Protein 7XT3 (pdb70)

Structure (mmCIF, N/CA/C/O backbone):
data_7XT3
#
_entry.id   7XT3
#
_cell.length_a   50.165
_cell.length_b   54.687
_cell.length_c   85.666
_cell.angle_alpha   90.000
_cell.angle_beta   90.000
_cell.angle_gamma   90.000
#
_symmetry.space_group_name_H-M   'P 21 21 21'
#
loop_
_entity.id
_entity.type
_entity.pdbx_description
1 polymer 'Genome polyprotein'
2 non-polymer 'PHOSPHATE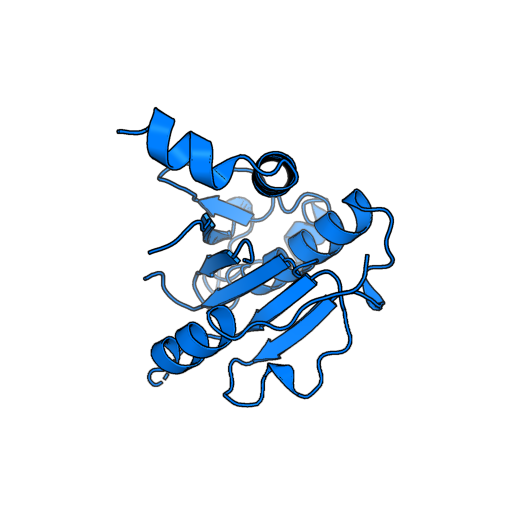 ION'
3 water water
#
loop_
_atom_site.group_PDB
_atom_site.id
_atom_site.type_symbol
_atom_site.label_atom_id
_atom_site.label_alt_id
_atom_site.label_comp_id
_atom_site.label_asym_id
_atom_site.label_entity_id
_atom_site.label_seq_id
_atom_site.pdbx_PDB_ins_code
_atom_site.Cartn_x
_atom_site.Cartn_y
_atom_site.Cartn_z
_atom_site.occupancy
_atom_site.B_iso_or_equiv
_atom_site.auth_seq_id
_atom_site.auth_comp_id
_atom_site.auth_asym_id
_atom_site.auth_atom_id
_atom_site.pdbx_PDB_model_num
ATOM 1 N N . GLU A 1 8 ? 15.215 42.827 30.020 1.00 67.53 135 GLU A N 1
ATOM 2 C CA . GLU A 1 8 ? 16.378 42.011 30.345 1.00 71.22 135 GLU A CA 1
ATOM 3 C C . GLU A 1 8 ? 17.260 41.834 29.108 1.00 75.60 135 GLU A C 1
ATOM 4 O O . GLU A 1 8 ? 18.409 42.278 29.106 1.00 79.16 135 GLU A O 1
ATOM 15 N N . PRO A 1 9 ? 16.732 41.192 28.046 1.00 68.97 136 PRO A N 1
ATOM 16 C CA . PRO A 1 9 ? 17.599 40.838 26.916 1.00 58.45 136 PRO A CA 1
ATOM 17 C C . PRO A 1 9 ? 17.503 41.791 25.734 1.00 53.17 136 PRO A C 1
ATOM 18 O O . PRO A 1 9 ? 16.438 42.352 25.458 1.00 51.17 136 PRO A O 1
ATOM 29 N N . VAL A 1 10 ? 18.616 41.976 25.029 1.00 58.60 137 VAL A N 1
ATOM 30 C CA . VAL A 1 10 ? 18.617 42.722 23.775 1.00 59.29 137 VAL A CA 1
ATOM 31 C C . VAL A 1 10 ? 18.143 41.782 22.678 1.00 51.53 137 VAL A C 1
ATOM 32 O O . VAL A 1 10 ? 18.736 40.719 22.465 1.00 47.15 137 VAL A O 1
ATOM 45 N N . VAL A 1 11 ? 17.077 42.158 21.984 1.00 45.09 138 VAL A N 1
ATOM 46 C CA . VAL A 1 11 ? 16.538 41.350 20.897 1.00 42.28 138 VAL A CA 1
ATOM 47 C C . VAL A 1 11 ? 16.901 42.024 19.579 1.00 47.55 138 VAL A C 1
ATOM 48 O O . VAL A 1 11 ? 16.608 43.210 19.381 1.00 51.42 138 VAL A O 1
ATOM 61 N N . CYS A 1 12 ? 17.562 41.274 18.688 1.00 46.10 139 CYS A N 1
ATOM 62 C CA . CYS A 1 12 ? 17.830 41.689 17.312 1.00 32.51 139 CYS A CA 1
ATOM 63 C C . CYS A 1 12 ? 16.872 40.930 16.400 1.00 34.12 139 CYS A C 1
ATOM 64 O O . CYS A 1 12 ? 16.901 39.694 16.354 1.00 41.73 139 CYS A O 1
ATOM 72 N N . TYR A 1 13 ? 16.046 41.671 15.664 1.00 38.63 140 TYR A N 1
ATOM 73 C CA . TYR A 1 13 ? 14.923 41.128 14.904 1.00 40.58 140 TYR A CA 1
ATOM 74 C C . TYR A 1 13 ? 15.242 41.259 13.418 1.00 38.00 140 TYR A C 1
ATOM 75 O O . TYR A 1 13 ? 15.261 42.370 12.878 1.00 35.34 140 TYR A O 1
ATOM 93 N N . LEU A 1 14 ? 15.503 40.125 12.769 1.00 30.48 141 LEU A N 1
ATOM 94 C CA . LEU A 1 14 ? 15.849 40.062 11.356 1.00 35.70 141 LEU A CA 1
ATOM 95 C C . LEU A 1 14 ? 14.653 39.518 10.580 1.00 31.33 141 LEU A C 1
ATOM 96 O O . LEU A 1 14 ? 14.127 38.453 10.918 1.00 37.34 141 LEU A O 1
ATOM 112 N N . TYR A 1 15 ? 14.216 40.238 9.547 1.00 33.99 142 TYR A N 1
ATOM 113 C CA . TYR A 1 15 ? 13.070 39.797 8.759 1.00 38.33 142 TYR A CA 1
ATOM 114 C C . TYR A 1 15 ? 13.362 39.963 7.275 1.00 36.22 142 TYR A C 1
ATOM 115 O O . TYR A 1 15 ? 14.191 40.778 6.869 1.00 37.57 142 TYR A O 1
ATOM 133 N N . GLY A 1 16 ? 12.668 39.167 6.473 1.00 29.07 143 GLY A N 1
ATOM 134 C CA . GLY A 1 16 ? 12.817 39.202 5.032 1.00 33.26 143 GLY A CA 1
ATOM 135 C C . GLY A 1 16 ? 12.247 37.950 4.403 1.00 30.65 143 GLY A C 1
ATOM 136 O O . GLY A 1 16 ? 11.786 37.035 5.085 1.00 44.11 143 GLY A O 1
ATOM 140 N N . LYS A 1 17 ? 12.308 37.921 3.072 1.00 36.20 144 LYS A N 1
ATOM 141 C CA . LYS A 1 17 ? 11.714 36.842 2.297 1.00 36.81 144 LYS A CA 1
ATOM 142 C C . LYS A 1 17 ? 12.523 35.553 2.438 1.00 45.58 144 LYS A C 1
ATOM 143 O O . LYS A 1 17 ? 13.700 35.557 2.807 1.00 43.18 144 LYS A O 1
ATOM 162 N N . ARG A 1 18 ? 11.860 34.434 2.151 1.00 50.74 145 ARG A N 1
ATOM 163 C CA . ARG A 1 18 ? 12.479 33.122 2.296 1.00 42.73 145 ARG A CA 1
ATOM 164 C C . ARG A 1 18 ? 13.703 33.004 1.395 1.00 50.35 145 ARG A C 1
ATOM 165 O O . ARG A 1 18 ? 13.659 33.350 0.211 1.00 42.45 145 ARG A O 1
ATOM 186 N N . GLY A 1 19 ? 14.799 32.508 1.965 1.00 48.45 146 GLY A N 1
ATOM 187 C CA . GLY A 1 19 ? 16.041 32.404 1.225 1.00 46.50 146 GLY A CA 1
ATOM 188 C C . GLY A 1 19 ? 16.651 33.734 0.859 1.00 43.78 146 GLY A C 1
ATOM 189 O O . GLY A 1 19 ? 17.502 33.792 -0.031 1.00 38.99 146 GLY A O 1
ATOM 193 N N . GLY A 1 20 ? 16.217 34.813 1.508 1.00 37.63 147 GLY A N 1
ATOM 194 C CA . GLY A 1 20 ? 16.729 36.139 1.237 1.00 43.98 147 GLY A CA 1
ATOM 195 C C . GLY A 1 20 ? 17.993 36.494 1.974 1.00 39.80 147 GLY A C 1
ATOM 196 O O . GLY A 1 20 ? 18.596 37.531 1.684 1.00 43.78 147 GLY A O 1
ATOM 200 N N . GLY A 1 21 ? 18.413 35.658 2.919 1.00 36.06 148 GLY A N 1
ATOM 201 C CA . GLY A 1 21 ? 19.637 35.869 3.671 1.00 32.32 148 GLY A CA 1
ATOM 202 C C . GLY A 1 21 ? 19.444 36.062 5.159 1.00 35.10 148 GLY A C 1
ATOM 203 O O . GLY A 1 21 ? 20.445 36.168 5.882 1.00 32.48 148 GLY A O 1
ATOM 207 N N . LYS A 1 22 ? 18.208 36.122 5.663 1.00 30.30 149 LYS A N 1
ATOM 208 C CA . LYS A 1 22 ? 18.013 36.384 7.087 1.00 31.84 149 LYS A CA 1
ATOM 209 C C . LYS A 1 22 ? 18.569 35.252 7.943 1.00 25.61 149 LYS A C 1
ATOM 210 O O . LYS A 1 22 ? 19.095 35.491 9.039 1.00 30.43 149 LYS A O 1
ATOM 229 N N . SER A 1 23 ? 18.447 34.012 7.469 1.00 27.33 150 SER A N 1
ATOM 230 C CA . SER A 1 23 ? 18.906 32.872 8.254 1.00 29.52 150 SER A CA 1
ATOM 231 C C . SER A 1 23 ? 20.427 32.846 8.329 1.00 27.56 150 SER A C 1
ATOM 232 O O . SER A 1 23 ? 21.004 32.752 9.418 1.00 36.74 150 SER A O 1
ATOM 240 N N . LEU A 1 24 ? 21.094 32.911 7.175 1.00 25.04 151 LEU A N 1
ATOM 241 C CA . LEU A 1 24 ? 22.549 32.986 7.171 1.00 29.50 151 LEU A CA 1
ATOM 242 C C . LEU A 1 24 ? 23.041 34.134 8.048 1.00 29.48 151 LEU A C 1
ATOM 243 O O . LEU A 1 24 ? 23.985 33.968 8.831 1.00 32.72 151 LEU A O 1
ATOM 259 N N . THR A 1 25 ? 22.396 35.303 7.945 1.00 24.10 152 THR A N 1
ATOM 260 C CA . THR A 1 25 ? 22.822 36.466 8.718 1.00 19.89 152 THR A CA 1
ATOM 261 C C . THR A 1 25 ? 22.666 36.226 10.213 1.00 26.03 152 THR A C 1
ATOM 262 O O . THR A 1 25 ? 23.529 36.620 11.005 1.00 26.03 152 THR A O 1
ATOM 273 N N . SER A 1 26 ? 21.562 35.602 10.626 1.00 23.84 153 SER A N 1
ATOM 274 C CA . SER A 1 26 ? 21.385 35.293 12.041 1.00 27.46 153 SER A CA 1
ATOM 275 C C . SER A 1 26 ? 22.550 34.461 12.575 1.00 24.88 153 SER A C 1
ATOM 276 O O . SER A 1 26 ? 23.051 34.715 13.676 1.00 28.51 153 SER A O 1
ATOM 284 N N . ILE A 1 27 ? 23.003 33.467 11.808 1.00 25.86 154 ILE A N 1
ATOM 285 C CA . ILE A 1 27 ? 24.125 32.645 12.252 1.00 30.87 154 ILE A CA 1
ATOM 286 C C . ILE A 1 27 ? 25.422 33.446 12.217 1.00 27.66 154 ILE A C 1
ATOM 287 O O . ILE A 1 27 ? 26.240 33.372 13.141 1.00 33.23 154 ILE A O 1
ATOM 303 N N . ALA A 1 28 ? 25.631 34.225 11.154 1.00 30.51 155 ALA A N 1
ATOM 304 C CA . ALA A 1 28 ? 26.841 35.037 11.067 1.00 29.40 155 ALA A CA 1
ATOM 305 C C . ALA A 1 28 ? 26.914 36.003 12.246 1.00 20.29 155 ALA A C 1
ATOM 306 O O . ALA A 1 28 ? 27.928 36.066 12.958 1.00 33.16 155 ALA A O 1
ATOM 313 N N . LEU A 1 29 ? 25.821 36.740 12.488 1.00 24.28 156 LEU A N 1
ATOM 314 C CA . LEU A 1 29 ? 25.750 37.621 13.651 1.00 27.70 156 LEU A CA 1
ATOM 315 C C . LEU A 1 29 ? 25.985 36.848 14.941 1.00 35.54 156 LEU A C 1
ATOM 316 O O . LEU A 1 29 ? 26.770 37.276 15.794 1.00 30.93 156 LEU A O 1
ATOM 332 N N . ALA A 1 30 ? 25.333 35.694 15.088 1.00 30.48 157 ALA A N 1
ATOM 333 C CA . ALA A 1 30 ? 25.519 34.875 16.282 1.00 22.81 157 ALA A CA 1
ATOM 334 C C . ALA A 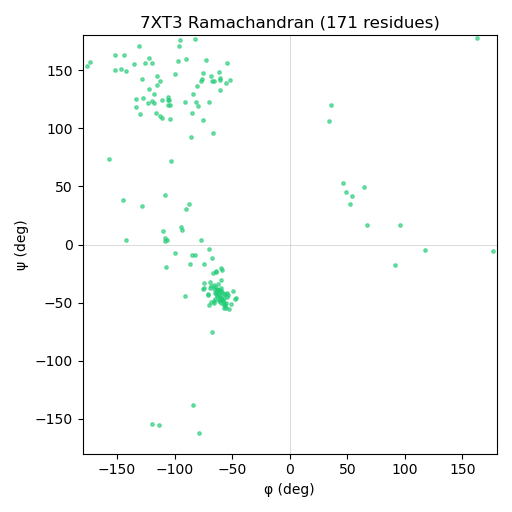1 30 ? 26.993 34.534 16.512 1.00 20.67 157 ALA A C 1
ATOM 335 O O . ALA A 1 30 ? 27.510 34.708 17.623 1.00 25.14 157 ALA A O 1
ATOM 342 N N . THR A 1 31 ? 27.685 34.023 15.483 1.00 28.63 158 THR A N 1
ATOM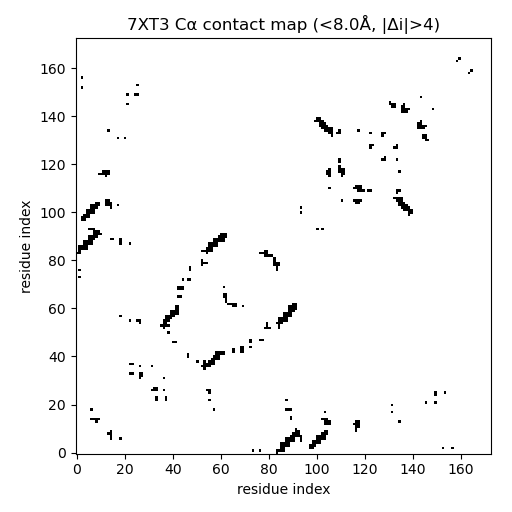 343 C CA . THR A 1 31 ? 29.085 33.647 15.675 1.00 39.64 158 THR A CA 1
ATOM 344 C C . THR A 1 31 ? 29.975 34.866 15.867 1.00 33.02 158 THR A C 1
ATOM 345 O O . THR A 1 31 ? 30.963 34.790 16.602 1.00 40.21 158 THR A O 1
ATOM 356 N N . LYS A 1 32 ? 29.650 35.996 15.235 1.00 39.54 159 LYS A N 1
ATOM 357 C CA . LYS A 1 32 ? 30.451 37.193 15.458 1.00 24.83 159 LYS A CA 1
ATOM 358 C C . LYS A 1 32 ? 30.261 37.713 16.874 1.00 26.22 159 LYS A C 1
ATOM 359 O O . LYS A 1 32 ? 31.211 38.222 17.482 1.00 33.90 159 LYS A O 1
ATOM 378 N N . ILE A 1 33 ? 29.046 37.599 17.418 1.00 29.97 160 ILE A N 1
ATOM 379 C CA . ILE A 1 33 ? 28.846 37.913 18.829 1.00 28.95 160 ILE A CA 1
ATOM 380 C C . ILE A 1 33 ? 29.719 37.011 19.691 1.00 35.26 160 ILE A C 1
ATOM 381 O O . ILE A 1 33 ? 30.405 37.470 20.613 1.00 33.08 160 ILE A O 1
ATOM 397 N N . CYS A 1 34 ? 29.724 35.712 19.388 1.00 34.56 161 CYS A N 1
ATOM 398 C CA . CYS A 1 34 ? 30.504 34.774 20.189 1.00 37.76 161 CYS A CA 1
ATOM 399 C C . CYS A 1 34 ? 31.997 35.080 20.105 1.00 32.38 161 CYS A C 1
ATOM 400 O O . CYS A 1 34 ? 32.703 35.052 21.122 1.00 45.46 161 CYS A O 1
ATOM 408 N N . LYS A 1 35 ? 32.503 35.362 18.902 1.00 40.35 162 LYS A N 1
ATOM 409 C CA . LYS A 1 35 ? 33.909 35.729 18.770 1.00 48.68 162 LYS A CA 1
ATOM 410 C C . LYS A 1 35 ? 34.208 37.002 19.550 1.00 53.06 162 LYS A C 1
ATOM 411 O O . LYS A 1 35 ? 35.227 37.086 20.247 1.00 52.50 162 LYS A O 1
ATOM 430 N N . HIS A 1 36 ? 33.318 37.993 19.477 1.00 43.54 163 HIS A N 1
ATOM 431 C CA . HIS A 1 36 ? 33.582 39.236 20.190 1.00 47.20 163 HIS A CA 1
ATOM 432 C C . HIS A 1 36 ? 33.840 38.972 21.666 1.00 43.55 163 HIS A C 1
ATOM 433 O O . HIS A 1 36 ? 34.739 39.575 22.263 1.00 47.35 163 HIS A O 1
ATOM 447 N N . TYR A 1 37 ? 33.060 38.074 22.272 1.00 49.06 164 TYR A N 1
ATOM 448 C CA . TYR A 1 37 ? 33.133 37.805 23.701 1.00 46.60 164 TYR A CA 1
ATOM 449 C C . TYR A 1 37 ? 34.049 36.633 24.047 1.00 40.55 164 TYR A C 1
ATOM 450 O O . TYR A 1 37 ? 33.994 36.135 25.176 1.00 47.18 164 TYR A O 1
ATOM 468 N N . GLY A 1 38 ? 34.896 36.192 23.120 1.00 40.60 165 GLY A N 1
ATOM 469 C CA . GLY A 1 38 ? 35.887 35.160 23.426 1.00 47.81 165 GLY A CA 1
ATOM 470 C C . GLY A 1 38 ? 35.318 33.803 23.790 1.00 50.49 165 GLY A C 1
ATOM 471 O O . GLY A 1 38 ? 35.755 33.188 24.775 1.00 54.29 165 GLY A O 1
ATOM 475 N N . VAL A 1 39 ? 34.391 33.298 22.977 1.00 47.64 166 VAL A N 1
ATOM 476 C CA . VAL A 1 39 ? 33.548 32.163 23.327 1.00 40.87 166 VAL A CA 1
ATOM 477 C C . VAL A 1 39 ? 33.369 31.318 22.076 1.00 50.39 166 VAL A C 1
ATOM 478 O O . VAL A 1 39 ? 33.377 31.827 20.950 1.00 44.24 166 VAL A O 1
ATOM 491 N N . GLU A 1 40 ? 33.208 30.018 22.277 1.00 39.86 167 GLU A N 1
ATOM 492 C CA . GLU A 1 40 ? 33.157 29.085 21.156 1.00 46.36 167 GLU A CA 1
ATOM 493 C C . GLU A 1 40 ? 31.771 29.111 20.529 1.00 39.07 167 GLU A C 1
ATOM 494 O O . GLU A 1 40 ? 30.793 28.769 21.201 1.00 37.33 167 GLU A O 1
ATOM 506 N N . PRO A 1 41 ? 31.642 29.469 19.244 1.00 40.79 168 PRO A N 1
ATOM 507 C CA . PRO A 1 41 ? 30.294 29.579 18.657 1.00 38.52 168 PRO A CA 1
ATOM 508 C C . PRO A 1 41 ? 29.512 28.278 18.624 1.00 35.66 168 PRO A C 1
ATOM 509 O O . PRO A 1 41 ? 28.311 28.281 18.922 1.00 36.12 168 PRO A O 1
ATOM 520 N N . GLU A 1 42 ? 30.141 27.168 18.236 1.00 42.36 169 GLU A N 1
ATOM 521 C CA . GLU A 1 42 ? 29.402 25.916 18.132 1.00 42.03 169 GLU A CA 1
ATOM 522 C C . GLU A 1 42 ? 28.789 25.492 19.463 1.00 33.88 169 GLU A C 1
ATOM 523 O O . GLU A 1 42 ? 27.846 24.696 19.462 1.00 38.12 169 GLU A O 1
ATOM 535 N N . LYS A 1 43 ? 29.291 25.996 20.595 1.00 43.64 170 LYS A N 1
ATOM 536 C CA . LYS A 1 43 ? 28.719 25.674 21.900 1.00 46.59 170 LYS A CA 1
ATOM 537 C C . LYS A 1 43 ? 27.798 26.762 22.442 1.00 38.52 170 LYS A C 1
ATOM 538 O O . LYS A 1 43 ? 27.158 26.553 23.481 1.00 38.43 170 LYS A O 1
ATOM 557 N N . ASN A 1 44 ? 27.718 27.916 21.777 1.00 37.29 171 ASN A N 1
ATOM 558 C CA . ASN A 1 44 ? 27.017 29.067 22.335 1.00 39.71 171 ASN A CA 1
ATOM 559 C C . ASN A 1 44 ? 25.997 29.659 21.374 1.00 41.93 171 ASN A C 1
ATOM 560 O O . ASN A 1 44 ? 25.737 30.866 21.399 1.00 34.24 171 ASN A O 1
ATOM 571 N N . ILE A 1 45 ? 25.374 28.819 20.558 1.00 32.93 172 ILE A N 1
ATOM 572 C CA . ILE A 1 45 ? 24.257 29.220 19.716 1.00 29.24 172 ILE A CA 1
ATOM 573 C C . ILE A 1 45 ? 23.132 28.213 19.935 1.00 37.67 172 ILE A C 1
ATOM 574 O O . ILE A 1 45 ? 23.264 27.039 19.567 1.00 33.03 172 ILE A O 1
ATOM 590 N N . TYR A 1 46 ? 22.036 28.661 20.553 1.00 34.79 173 TYR A N 1
ATOM 591 C CA . TYR A 1 46 ? 20.837 27.854 20.779 1.00 31.83 173 TYR A CA 1
ATOM 592 C C . TYR A 1 46 ? 19.787 28.308 19.766 1.00 35.04 173 TYR A C 1
ATOM 593 O O . TYR A 1 46 ? 19.255 29.417 19.874 1.00 39.01 173 TYR A O 1
ATOM 611 N N . THR A 1 47 ? 19.507 27.469 18.767 1.00 29.77 174 THR A N 1
ATOM 612 C CA . THR A 1 47 ? 18.628 27.845 17.662 1.00 35.95 174 THR A CA 1
ATOM 613 C C . THR A 1 47 ? 17.529 26.806 17.490 1.00 41.54 174 THR A C 1
ATOM 614 O O . THR A 1 47 ? 17.809 25.612 17.341 1.00 40.67 174 THR A O 1
ATOM 625 N N . LYS A 1 48 ? 16.281 27.270 17.508 1.00 38.57 175 LYS A N 1
ATOM 626 C CA . LYS A 1 48 ? 15.105 26.420 17.386 1.00 46.73 175 LYS A CA 1
ATOM 627 C C . LYS A 1 48 ? 13.981 27.239 16.759 1.00 45.81 175 LYS A C 1
ATOM 628 O O . LYS A 1 48 ? 13.945 28.462 16.932 1.00 46.12 175 LYS A O 1
ATOM 647 N N . PRO A 1 49 ? 13.078 26.601 16.012 1.00 51.65 176 PRO A N 1
ATOM 648 C CA . PRO A 1 49 ? 11.861 27.310 15.582 1.00 53.78 176 PRO A CA 1
ATOM 649 C C . PRO A 1 49 ? 11.022 27.764 16.773 1.00 46.09 176 PRO A C 1
ATOM 650 O O . PRO A 1 49 ? 10.987 27.114 17.822 1.00 57.52 176 PRO A O 1
ATOM 661 N N . VAL A 1 50 ? 10.331 28.898 16.591 1.00 49.03 177 VAL A N 1
ATOM 662 C CA . VAL A 1 50 ? 9.512 29.457 17.663 1.00 52.67 177 VAL A CA 1
ATOM 663 C C . VAL A 1 50 ? 8.518 28.412 18.142 1.00 53.56 177 VAL A C 1
ATOM 664 O O . VAL A 1 50 ? 7.928 27.672 17.344 1.00 52.38 177 VAL A O 1
ATOM 677 N N . ALA A 1 51 ? 8.334 28.343 19.458 1.00 57.33 178 ALA A N 1
ATOM 678 C CA . ALA A 1 51 ? 7.439 27.360 20.052 1.00 56.13 178 ALA A CA 1
ATOM 679 C C . ALA A 1 51 ? 7.347 27.575 21.557 1.00 62.94 178 ALA A C 1
ATOM 680 O O . ALA A 1 51 ? 8.280 28.102 22.171 1.00 61.10 178 ALA A O 1
ATOM 687 N N . SER A 1 52 ? 6.232 27.165 22.165 1.00 64.62 179 SER A N 1
ATOM 688 C CA . SER A 1 52 ? 6.018 27.460 23.579 1.00 59.97 179 SER A CA 1
ATOM 689 C C . SER A 1 52 ? 7.071 26.805 24.465 1.00 53.00 179 SER A C 1
ATOM 690 O O . SER A 1 52 ? 7.442 27.368 25.502 1.00 54.33 179 SER A O 1
ATOM 698 N N . ASP A 1 53 ? 7.550 25.614 24.095 1.00 56.21 180 ASP A N 1
ATOM 699 C CA . ASP A 1 53 ? 8.596 24.933 24.852 1.00 61.07 180 ASP A CA 1
ATOM 700 C C . ASP A 1 53 ? 9.995 25.303 24.376 1.00 64.42 180 ASP A C 1
ATOM 701 O O . ASP A 1 53 ? 10.917 24.478 24.461 1.00 53.35 180 ASP A O 1
ATOM 710 N N . TYR A 1 54 ? 10.177 26.522 23.867 1.00 55.44 181 TYR A N 1
ATOM 711 C CA . TYR A 1 54 ? 11.455 26.886 23.267 1.00 50.53 181 TYR A CA 1
ATOM 712 C C . TYR A 1 54 ? 12.582 26.853 24.290 1.00 46.32 181 TYR A C 1
ATOM 713 O O . TYR A 1 54 ? 13.708 26.456 23.970 1.00 46.10 181 TYR A O 1
ATOM 731 N N . TRP A 1 55 ? 12.309 27.281 25.517 1.00 46.23 182 TRP A N 1
ATOM 732 C CA . TRP A 1 55 ? 13.372 27.433 26.497 1.00 45.04 182 TRP A CA 1
ATOM 733 C C . TRP A 1 55 ? 13.749 26.135 27.190 1.00 55.35 182 TRP A C 1
ATOM 734 O O . TRP A 1 55 ? 14.757 26.108 27.902 1.00 55.99 182 TRP A O 1
ATOM 755 N N . ASP A 1 56 ? 12.990 25.060 26.985 1.00 55.59 183 ASP A N 1
ATOM 756 C CA . ASP A 1 56 ? 13.203 23.851 27.773 1.00 60.18 183 ASP A CA 1
ATOM 757 C C . ASP A 1 56 ? 14.597 23.280 27.550 1.00 52.03 183 ASP A C 1
ATOM 758 O O . ASP A 1 56 ? 15.307 22.951 28.508 1.00 60.98 183 ASP A O 1
ATOM 767 N N . GLY A 1 57 ? 15.002 23.147 26.293 1.00 55.20 184 GLY A N 1
ATOM 768 C CA . GLY A 1 57 ? 16.304 22.618 25.955 1.00 57.18 184 GLY A CA 1
ATOM 769 C C . GLY A 1 57 ? 17.453 23.578 26.143 1.00 54.05 184 GLY A C 1
ATOM 770 O O . GLY A 1 57 ? 18.594 23.251 25.808 1.00 42.18 184 GLY A O 1
ATOM 774 N N . TYR A 1 58 ? 17.191 24.769 26.668 1.00 54.24 185 TYR A N 1
ATOM 775 C CA . TYR A 1 58 ? 18.238 25.772 26.781 1.00 46.79 185 TYR A CA 1
ATOM 776 C C . TYR A 1 58 ? 19.175 25.445 27.937 1.00 40.74 185 TYR A C 1
ATOM 777 O O . TYR A 1 58 ? 18.742 24.985 28.997 1.00 42.29 185 TYR A O 1
ATOM 795 N N . SER A 1 59 ? 20.469 25.700 27.732 1.00 38.13 186 SER A N 1
ATOM 796 C CA . SER A 1 59 ? 21.480 25.379 28.735 1.00 33.91 186 SER A CA 1
ATOM 797 C C . SER A 1 59 ? 22.595 26.413 28.758 1.00 37.78 186 SER A C 1
ATOM 798 O O . SER A 1 59 ? 23.771 26.077 28.940 1.00 40.32 186 SER A O 1
ATOM 806 N N . GLY A 1 60 ? 22.250 27.681 28.578 1.00 39.93 187 GLY A N 1
ATOM 807 C CA . GLY A 1 60 ? 23.181 28.744 28.882 1.00 34.25 187 GLY A CA 1
ATOM 808 C C . GLY A 1 60 ? 23.980 29.252 27.714 1.00 43.98 187 GLY A C 1
ATOM 809 O O . GLY A 1 60 ? 25.004 29.912 27.925 1.00 40.34 187 GLY A O 1
ATOM 813 N N . GLN A 1 61 ? 23.554 28.968 26.488 1.00 38.00 188 GLN A N 1
ATOM 814 C CA . GLN A 1 61 ? 24.295 29.436 25.328 1.00 41.49 188 GLN A CA 1
ATOM 815 C C . GLN A 1 61 ? 24.245 30.958 25.254 1.00 37.11 188 GLN A C 1
ATOM 816 O O . GLN A 1 61 ? 23.216 31.578 25.539 1.00 38.79 188 GLN A O 1
ATOM 830 N N . LEU A 1 62 ? 25.372 31.560 24.865 1.00 31.56 189 LEU A N 1
ATOM 831 C CA . LEU A 1 62 ? 25.460 33.019 24.856 1.00 39.75 189 LEU A CA 1
ATOM 832 C C . LEU A 1 62 ? 24.421 33.640 23.932 1.00 39.92 189 LEU A C 1
ATOM 833 O O . LEU A 1 62 ? 23.862 34.698 24.243 1.00 37.17 189 LEU A O 1
ATOM 849 N N . VAL A 1 63 ? 24.149 33.004 22.795 1.00 37.30 190 VAL A N 1
ATOM 850 C CA . VAL A 1 63 ? 23.261 33.554 21.778 1.00 36.59 190 VAL A CA 1
ATOM 851 C C . VAL A 1 63 ? 22.120 32.574 21.524 1.00 33.41 190 VAL A C 1
ATOM 852 O O . VAL A 1 63 ? 22.347 31.367 21.364 1.00 34.54 190 VAL A O 1
ATOM 865 N N . CYS A 1 64 ? 20.897 33.098 21.487 1.00 27.45 191 CYS A N 1
ATOM 866 C CA . CYS A 1 64 ? 19.703 32.330 21.163 1.00 31.23 191 CYS A CA 1
ATOM 867 C C . CYS A 1 64 ? 19.107 32.861 19.866 1.00 37.74 191 CYS A C 1
ATOM 868 O O . CYS A 1 64 ? 19.039 34.077 19.655 1.00 34.45 191 CYS A O 1
ATOM 876 N N . ILE A 1 65 ? 18.693 31.948 18.993 1.00 31.84 192 ILE A N 1
ATOM 877 C CA . ILE A 1 65 ? 18.017 32.287 17.747 1.00 25.63 192 ILE A CA 1
ATOM 878 C C . ILE A 1 65 ? 16.625 31.677 17.809 1.00 32.58 192 ILE A C 1
ATOM 879 O O . ILE A 1 65 ? 16.477 30.488 18.119 1.00 37.56 192 ILE A O 1
ATOM 895 N N . ILE A 1 66 ? 15.612 32.490 17.537 1.00 36.46 193 ILE A N 1
ATOM 896 C CA . ILE A 1 66 ? 14.222 32.047 17.518 1.00 33.47 193 ILE A CA 1
ATOM 897 C C . ILE A 1 66 ? 13.736 32.132 16.078 1.00 43.52 193 ILE A C 1
ATOM 898 O O . ILE A 1 66 ? 13.540 33.230 15.545 1.00 43.71 193 ILE A O 1
ATOM 914 N N . ASP A 1 67 ? 13.501 30.986 15.452 1.00 46.53 194 ASP A N 1
ATOM 915 C CA . ASP A 1 67 ? 13.398 30.954 14.002 1.00 43.25 194 ASP A CA 1
ATOM 916 C C . ASP A 1 67 ? 11.961 30.992 13.482 1.00 49.52 194 ASP A C 1
ATOM 917 O O . ASP A 1 67 ? 11.010 30.618 14.173 1.00 54.51 194 ASP A O 1
ATOM 926 N N . ASP A 1 68 ? 11.828 31.425 12.231 1.00 57.10 195 ASP A N 1
ATOM 927 C CA . ASP A 1 68 ? 10.594 31.280 11.460 1.00 60.93 195 ASP A CA 1
ATOM 928 C C . ASP A 1 68 ? 9.362 31.681 12.271 1.00 60.60 195 ASP A C 1
ATOM 929 O O . ASP A 1 68 ? 8.385 30.936 12.380 1.00 63.50 195 ASP A O 1
ATOM 938 N N . ILE A 1 69 ? 9.410 32.886 12.839 1.00 57.11 196 ILE A N 1
ATOM 939 C CA . ILE A 1 69 ? 8.239 33.467 13.482 1.00 54.19 196 ILE A CA 1
ATOM 940 C C . ILE A 1 69 ? 7.223 33.732 12.379 1.00 64.31 196 ILE A C 1
ATOM 941 O O . ILE A 1 69 ? 7.290 34.755 11.687 1.00 66.49 196 ILE A O 1
ATOM 958 N N . GLY A 1 70 ? 6.294 32.805 12.186 1.00 80.62 197 GLY A N 1
ATOM 959 C CA . GLY A 1 70 ? 5.302 32.953 11.140 1.00 73.75 197 GLY A CA 1
ATOM 960 C C . GLY A 1 70 ? 4.125 33.803 11.574 1.00 81.56 197 GLY A C 1
ATOM 961 O O . GLY A 1 70 ? 3.980 34.135 12.752 1.00 77.42 197 GLY A O 1
ATOM 965 N N . ASP A 1 75 ? -0.135 31.542 9.804 1.00 103.53 202 ASP A N 1
ATOM 966 C CA . ASP A 1 75 ? 0.013 30.944 11.127 1.00 104.96 202 ASP A CA 1
ATOM 967 C C . ASP A 1 75 ? 0.595 31.964 12.104 1.00 105.67 202 ASP A C 1
ATOM 968 O O . ASP A 1 75 ? 1.777 32.297 12.046 1.00 103.09 202 ASP A O 1
ATOM 976 N N . GLU A 1 76 ? -0.250 32.466 12.999 1.00 110.74 203 GLU A N 1
ATOM 977 C CA . GLU A 1 76 ? 0.147 33.531 13.913 1.00 108.96 203 GLU A CA 1
ATOM 978 C C . GLU A 1 76 ? 1.028 32.955 15.016 1.00 97.71 203 GLU A C 1
ATOM 979 O O . GLU A 1 76 ? 0.537 32.264 15.913 1.00 87.16 203 GLU A O 1
ATOM 991 N N . ASP A 1 77 ? 2.328 33.248 14.958 1.00 96.17 204 ASP A N 1
ATOM 992 C CA . ASP A 1 77 ? 3.272 32.830 15.987 1.00 90.34 204 ASP A CA 1
ATOM 993 C C . ASP A 1 77 ? 3.765 33.985 16.847 1.00 93.88 204 ASP A C 1
ATOM 994 O O . ASP A 1 77 ? 4.611 33.769 17.722 1.00 89.68 204 ASP A O 1
ATOM 1003 N N . TRP A 1 78 ? 3.259 35.202 16.628 1.00 97.93 205 TRP A N 1
ATOM 1004 C CA . TRP A 1 78 ? 3.862 36.378 17.249 1.00 94.72 205 TRP A CA 1
ATOM 1005 C C . TRP A 1 78 ? 3.532 36.464 18.736 1.00 95.18 205 TRP A C 1
ATOM 1006 O O . TRP A 1 78 ? 4.375 36.888 19.536 1.00 87.61 205 TRP A O 1
ATOM 1027 N N . SER A 1 79 ? 2.312 36.086 19.126 1.00 92.04 206 SER A N 1
ATOM 1028 C CA . SER A 1 79 ? 1.977 36.045 20.547 1.00 82.06 206 SER A CA 1
ATOM 1029 C C . SER A 1 79 ? 2.880 35.068 21.290 1.00 84.50 206 SER A C 1
ATOM 1030 O O . SER A 1 79 ? 3.367 35.367 22.387 1.00 83.51 206 SER A O 1
ATOM 1038 N N . ASP A 1 80 ? 3.115 33.893 20.702 1.00 83.00 207 ASP A N 1
ATOM 1039 C CA . ASP A 1 80 ? 4.021 32.916 21.297 1.00 73.24 207 ASP A CA 1
ATOM 1040 C C . ASP A 1 80 ? 5.414 33.507 21.488 1.00 82.39 207 ASP A C 1
ATOM 1041 O O . ASP A 1 80 ? 6.010 33.391 22.566 1.00 77.17 207 ASP A O 1
ATOM 1050 N N . PHE A 1 81 ? 5.947 34.154 20.448 1.00 85.03 208 PHE A N 1
ATOM 1051 C CA . PHE A 1 81 ? 7.290 34.718 20.539 1.00 80.13 208 PHE A CA 1
ATOM 1052 C C . PHE A 1 81 ? 7.358 35.843 21.561 1.00 77.51 208 PHE A C 1
ATOM 1053 O O . PHE A 1 81 ? 8.376 35.997 22.246 1.00 75.41 208 PHE A O 1
ATOM 1070 N N . CYS A 1 82 ? 6.291 36.633 21.688 1.00 86.59 209 CYS A N 1
ATOM 1071 C CA . CYS A 1 82 ? 6.277 37.679 22.704 1.00 86.17 209 CYS A CA 1
ATOM 1072 C C . CYS A 1 82 ? 6.411 37.090 24.101 1.00 80.34 209 CYS A C 1
ATOM 1073 O O . CYS A 1 82 ? 7.094 37.660 24.960 1.00 79.89 209 CYS A O 1
ATOM 1081 N N . GLN A 1 83 ? 5.755 35.955 24.352 1.00 86.40 210 GLN A N 1
ATOM 1082 C CA . GLN A 1 83 ? 5.919 35.273 25.630 1.00 82.49 210 GLN A CA 1
ATOM 1083 C C . GLN A 1 83 ? 7.369 34.858 25.837 1.00 85.71 210 GLN A C 1
ATOM 1084 O O . GLN A 1 83 ? 7.948 35.085 26.906 1.00 79.16 210 GLN A O 1
ATOM 1098 N N . LEU A 1 84 ? 7.976 34.253 24.815 1.00 81.62 211 LEU A N 1
ATOM 1099 C CA . LEU A 1 84 ? 9.335 33.743 24.957 1.00 76.13 211 LEU A CA 1
ATOM 1100 C C . LEU A 1 84 ? 10.284 34.835 25.436 1.00 73.54 211 LEU A C 1
ATOM 1101 O O . LEU A 1 84 ? 11.101 34.616 26.337 1.00 69.26 211 LEU A O 1
ATOM 1117 N N . VAL A 1 85 ? 10.183 36.026 24.845 1.00 70.50 212 VAL A N 1
ATOM 1118 C CA . VAL A 1 85 ? 11.074 37.115 25.230 1.00 77.28 212 VAL A CA 1
ATOM 1119 C C . VAL A 1 85 ? 10.797 37.542 26.664 1.00 83.14 212 VAL A C 1
ATOM 1120 O O . VAL A 1 85 ? 11.715 37.648 27.486 1.00 83.94 212 VAL A O 1
ATOM 1133 N N . SER A 1 86 ? 9.527 37.793 26.986 1.00 81.02 213 SER A N 1
ATOM 1134 C CA . SER A 1 86 ? 9.192 38.245 28.330 1.00 86.52 213 SER A CA 1
ATOM 1135 C C . SER A 1 86 ? 9.614 37.228 29.381 1.00 84.95 213 SER A C 1
ATOM 1136 O O . SER A 1 86 ? 9.952 37.607 30.508 1.00 79.99 213 SER A O 1
ATOM 1144 N N . GLY A 1 87 ? 9.606 35.943 29.039 1.00 83.63 214 GLY A N 1
ATOM 1145 C CA . GLY A 1 87 ? 9.958 34.919 30.001 1.00 87.20 214 GLY A CA 1
ATOM 1146 C C . GLY A 1 87 ? 11.297 34.267 29.734 1.00 84.76 214 GLY A C 1
ATOM 1147 O O . GLY A 1 87 ? 11.429 33.046 29.859 1.00 90.14 214 GLY A O 1
ATOM 1151 N N . CYS A 1 88 ? 12.297 35.066 29.379 1.00 87.99 215 CYS A N 1
ATOM 1152 C CA . CYS A 1 88 ? 13.606 34.517 29.056 1.00 91.04 215 CYS A CA 1
ATOM 1153 C C . CYS A 1 88 ? 14.347 34.139 30.338 1.00 96.58 215 CYS A C 1
ATOM 1154 O O . CYS A 1 88 ? 14.269 34.860 31.336 1.00 89.99 215 CYS A O 1
ATOM 1162 N N . PRO A 1 89 ? 15.062 33.023 30.342 1.00 89.06 216 PRO A N 1
ATOM 1163 C CA . PRO A 1 89 ? 15.844 32.637 31.520 1.00 91.57 216 PRO A CA 1
ATOM 1164 C C . PRO A 1 89 ? 17.186 33.367 31.548 1.00 84.11 216 PRO A C 1
ATOM 1165 O O . PRO A 1 89 ? 17.531 34.127 30.645 1.00 88.75 216 PRO A O 1
ATOM 1176 N N . MET A 1 90 ? 17.938 33.126 32.619 1.00 85.94 217 MET A N 1
ATOM 1177 C CA . MET A 1 90 ? 19.232 33.755 32.837 1.00 85.91 217 MET A CA 1
ATOM 1178 C C . MET A 1 90 ? 20.360 32.842 32.365 1.00 89.33 217 MET A C 1
ATOM 1179 O O . MET A 1 90 ? 20.156 31.675 32.026 1.00 71.35 217 MET A O 1
ATOM 1193 N N . ARG A 1 91 ? 21.569 33.401 32.344 1.00 90.15 218 ARG A N 1
ATOM 1194 C CA . ARG A 1 91 ? 22.779 32.721 31.916 1.00 91.47 218 ARG A CA 1
ATOM 1195 C C . ARG A 1 91 ? 23.704 32.570 33.129 1.00 94.32 218 ARG A C 1
ATOM 1196 O O . ARG A 1 91 ? 23.225 32.586 34.277 1.00 91.07 218 ARG A O 1
ATOM 1217 N N . LEU A 1 92 ? 25.00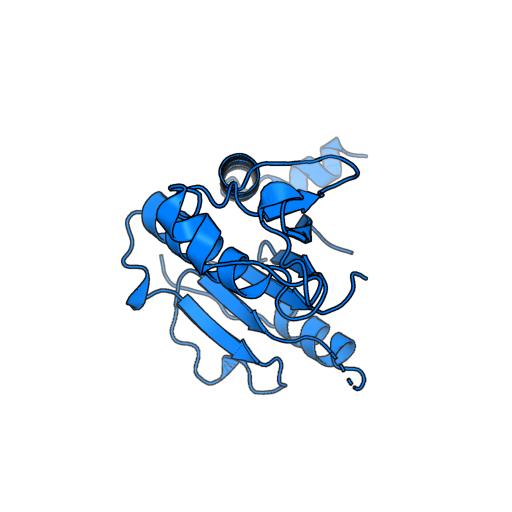7 32.449 32.884 1.00 98.66 219 LEU A N 1
ATOM 1218 C CA . LEU A 1 92 ? 25.972 32.375 33.972 1.00 102.20 219 LEU A CA 1
ATOM 1219 C C . LEU A 1 92 ? 27.358 32.810 33.507 1.00 107.06 219 LEU A C 1
ATOM 1220 O O . LEU A 1 92 ? 28.250 31.972 33.332 1.00 113.97 219 LEU A O 1
ATOM 1236 N N . ASN A 1 93 ? 27.550 34.112 33.306 1.00 104.34 220 ASN A N 1
ATOM 1237 C CA . ASN A 1 93 ? 28.854 34.640 32.914 1.00 96.62 220 ASN A CA 1
ATOM 1238 C C . ASN A 1 93 ? 29.838 34.466 34.066 1.00 93.83 220 ASN A C 1
ATOM 1239 O O . ASN A 1 93 ? 29.915 35.309 34.961 1.00 101.73 220 ASN A O 1
ATOM 1250 N N . SER A 1 105 ? 24.159 38.567 31.929 1.00 59.71 232 SER A N 1
ATOM 1251 C CA . SER A 1 105 ? 23.429 37.468 32.556 1.00 74.06 232 SER A CA 1
ATOM 1252 C C . SER A 1 105 ? 22.158 37.130 31.785 1.00 65.74 232 SER A C 1
ATOM 1253 O O . SER A 1 105 ? 21.369 36.285 32.201 1.00 81.50 232 SER A O 1
ATOM 1260 N N . SER A 1 106 ? 21.968 37.805 30.655 1.00 64.37 233 SER A N 1
ATOM 1261 C CA . SER A 1 106 ? 20.950 37.436 29.689 1.00 60.45 233 SER A CA 1
ATOM 1262 C C . SER A 1 106 ? 21.602 36.996 28.384 1.00 50.41 233 SER A C 1
ATOM 1263 O O . SER A 1 106 ? 22.652 37.533 28.011 1.00 50.91 233 SER A O 1
ATOM 1271 N N . PRO A 1 107 ? 21.033 36.021 27.676 1.00 50.37 234 PRO A N 1
ATOM 1272 C CA . PRO A 1 107 ? 21.548 35.711 26.339 1.00 47.43 234 PRO A CA 1
ATOM 1273 C C . PRO A 1 107 ? 21.112 36.772 25.340 1.00 42.97 234 PRO A C 1
ATOM 1274 O O . PRO A 1 107 ? 20.054 37.389 25.484 1.00 44.44 234 PRO A O 1
ATOM 1285 N N . PHE A 1 108 ? 21.964 37.020 24.342 1.00 39.10 235 PHE A N 1
ATOM 1286 C CA . PHE A 1 108 ? 21.502 37.731 23.154 1.00 30.58 235 PHE A CA 1
ATOM 1287 C C . PHE A 1 108 ? 20.392 36.917 22.499 1.00 36.29 235 PHE A C 1
ATOM 1288 O O . PHE A 1 108 ? 20.446 35.684 22.472 1.00 42.05 235 PHE A O 1
ATOM 1305 N N . ILE A 1 109 ? 19.368 37.600 21.990 1.00 33.88 236 ILE A N 1
ATOM 1306 C CA . ILE A 1 109 ? 18.279 36.949 21.267 1.00 26.09 236 ILE A CA 1
ATOM 1307 C C . ILE A 1 109 ? 18.230 37.507 19.854 1.00 35.37 236 ILE A C 1
ATOM 1308 O O . ILE A 1 109 ? 18.121 38.725 19.660 1.00 35.55 236 ILE A O 1
ATOM 1324 N N . ILE A 1 110 ? 18.334 36.616 18.875 1.00 32.41 237 ILE A N 1
ATOM 1325 C CA . ILE A 1 110 ? 18.119 36.925 17.469 1.00 25.89 237 ILE A CA 1
ATOM 1326 C C . ILE A 1 110 ? 16.838 36.221 17.041 1.00 33.48 237 ILE A C 1
ATOM 1327 O O . ILE A 1 110 ? 16.702 35.006 17.227 1.00 36.14 237 ILE A O 1
ATOM 1343 N N . ALA A 1 111 ? 15.887 36.983 16.510 1.00 32.19 238 ALA A N 1
ATOM 1344 C CA . ALA A 1 111 ? 14.641 36.451 15.973 1.00 39.02 238 ALA A CA 1
ATOM 1345 C C . ALA A 1 111 ? 14.620 36.654 14.466 1.00 42.83 238 ALA A C 1
ATOM 1346 O O . ALA A 1 111 ? 15.115 37.669 13.965 1.00 42.99 238 ALA A O 1
ATOM 1353 N N . THR A 1 112 ? 14.113 35.660 13.741 1.00 31.61 239 THR A N 1
ATOM 1354 C CA . THR A 1 112 ? 13.946 35.749 12.298 1.00 41.01 239 THR A CA 1
ATOM 1355 C C . THR A 1 112 ? 12.465 35.587 11.976 1.00 38.94 239 THR A C 1
ATOM 1356 O O . THR A 1 112 ? 11.701 35.022 12.763 1.00 45.41 239 THR A O 1
ATOM 1367 N N . SER A 1 113 ? 12.057 36.105 10.819 1.00 35.31 240 SER A N 1
ATOM 1368 C CA . SER A 1 113 ? 10.640 36.209 10.495 1.00 44.37 240 SER A CA 1
ATOM 1369 C C . SER A 1 113 ? 10.499 36.681 9.058 1.00 39.65 240 SER A C 1
ATOM 1370 O O . SER A 1 113 ? 11.409 37.289 8.488 1.00 43.78 240 SER A O 1
ATOM 1378 N N . ASN A 1 114 ? 9.339 36.376 8.482 1.00 36.10 241 ASN A N 1
ATOM 1379 C CA . ASN A 1 114 ? 9.039 36.834 7.135 1.00 36.80 241 ASN A CA 1
ATOM 1380 C C . ASN A 1 114 ? 8.835 38.339 7.104 1.00 37.90 241 ASN A C 1
ATOM 1381 O O . ASN A 1 114 ? 9.255 39.008 6.152 1.00 44.55 241 ASN A O 1
ATOM 1392 N N . TRP A 1 115 ? 8.203 38.891 8.138 1.00 40.89 242 TRP A N 1
ATOM 1393 C CA . TRP A 1 115 ? 7.825 40.294 8.154 1.00 49.46 242 TRP A CA 1
ATOM 1394 C C . TRP A 1 115 ? 8.268 40.937 9.463 1.00 47.78 242 TRP A C 1
ATOM 1395 O O . TRP A 1 115 ? 8.719 40.267 10.397 1.00 42.32 242 TRP A O 1
ATOM 1416 N N . SER A 1 116 ? 8.146 42.265 9.510 1.00 49.51 243 SER A N 1
ATOM 1417 C CA . SER A 1 116 ? 8.456 43.038 10.704 1.00 53.34 243 SER A CA 1
ATOM 1418 C C . SER A 1 116 ? 7.311 42.935 11.699 1.00 54.08 243 SER A C 1
ATOM 1419 O O . SER A 1 116 ? 6.476 42.029 11.601 1.00 67.61 243 SER A O 1
ATOM 1427 N N . ASN A 1 117 ? 7.281 43.860 12.655 1.00 61.31 244 ASN A N 1
ATOM 1428 C CA . ASN A 1 117 ? 6.129 44.091 13.517 1.00 65.06 244 ASN A CA 1
ATOM 1429 C C . ASN A 1 117 ? 5.379 42.820 13.885 1.00 66.68 244 ASN A C 1
ATOM 1430 O O . ASN A 1 117 ? 4.181 42.704 13.625 1.00 70.04 244 ASN A O 1
ATOM 1441 N N . ARG A 1 131 ? 8.395 46.965 21.158 1.00 84.76 258 ARG A N 1
ATOM 1442 C CA . ARG A 1 131 ? 7.899 47.913 22.150 1.00 115.29 258 ARG A CA 1
ATOM 1443 C C . ARG A 1 131 ? 8.936 48.166 23.242 1.00 118.24 258 ARG A C 1
ATOM 1444 O O . ARG A 1 131 ? 8.735 49.012 24.113 1.00 108.33 258 ARG A O 1
ATOM 1452 N N . ARG A 1 132 ? 10.043 47.424 23.190 1.00 121.54 259 ARG A N 1
ATOM 1453 C CA . ARG A 1 132 ? 11.114 47.540 24.174 1.00 108.04 259 ARG A CA 1
ATOM 1454 C C . ARG A 1 132 ? 12.393 47.945 23.451 1.00 96.11 259 ARG A C 1
ATOM 1455 O O . ARG A 1 132 ? 12.331 48.566 22.385 1.00 93.69 259 ARG A O 1
ATOM 1475 N N . LEU A 1 133 ? 13.555 47.624 24.005 1.00 90.35 260 LEU A N 1
ATOM 1476 C CA . LEU A 1 133 ? 14.804 47.964 23.334 1.00 89.25 260 LEU A CA 1
ATOM 1477 C C . LEU A 1 133 ? 15.120 46.855 22.343 1.00 86.70 260 LEU A C 1
ATOM 1478 O O . LEU A 1 133 ? 15.422 45.727 22.742 1.00 66.91 260 LEU A O 1
ATOM 1494 N N . HIS A 1 134 ? 15.069 47.170 21.052 1.00 80.43 261 HIS A N 1
ATOM 1495 C CA . HIS A 1 134 ? 15.287 46.152 20.038 1.00 68.85 261 HIS A CA 1
ATOM 1496 C C . HIS A 1 134 ? 15.864 46.777 18.779 1.00 53.75 261 HIS A C 1
ATOM 1497 O O . HIS A 1 134 ? 15.810 47.993 18.576 1.00 55.94 261 HIS A O 1
ATOM 1511 N N . PHE A 1 135 ? 16.415 45.912 17.934 1.00 51.42 262 PHE A N 1
ATOM 1512 C CA . PHE A 1 135 ? 16.923 46.272 16.619 1.00 34.75 262 PHE A CA 1
ATOM 1513 C C . PHE A 1 135 ? 16.122 45.502 15.575 1.00 44.27 262 PHE A C 1
ATOM 1514 O O . PHE A 1 135 ? 16.082 44.266 15.605 1.00 49.70 262 PHE A O 1
ATOM 1531 N N . LYS A 1 136 ? 15.478 46.225 14.662 1.00 36.31 263 LYS A N 1
ATOM 1532 C CA . LYS A 1 136 ? 14.735 45.643 13.550 1.00 33.52 263 LYS A CA 1
ATOM 1533 C C . LYS A 1 136 ? 15.553 45.819 12.275 1.00 35.66 263 LYS A C 1
ATOM 1534 O O . LYS A 1 136 ? 15.932 46.941 11.927 1.00 34.04 263 LYS A O 1
ATOM 1553 N N . VAL A 1 137 ? 15.836 44.712 11.584 1.00 29.05 264 VAL A N 1
ATOM 1554 C CA . VAL A 1 137 ? 16.724 44.728 10.422 1.00 23.85 264 VAL A CA 1
ATOM 1555 C C . VAL A 1 137 ? 16.086 43.931 9.296 1.00 37.62 264 VAL A C 1
ATOM 1556 O O . VAL A 1 137 ? 15.885 42.716 9.427 1.00 40.73 264 VAL A O 1
ATOM 1569 N N . GLU A 1 138 ? 15.802 44.590 8.175 1.00 35.53 265 GLU A N 1
ATOM 1570 C CA . GLU A 1 138 ? 15.369 43.875 6.983 1.00 35.94 265 GLU A CA 1
ATOM 1571 C C . GLU A 1 138 ? 16.593 43.295 6.282 1.00 29.08 265 GLU A C 1
ATOM 1572 O O . GLU A 1 138 ? 17.622 43.964 6.140 1.00 34.30 265 GLU A O 1
ATOM 1584 N N . VAL A 1 139 ? 16.478 42.047 5.836 1.00 26.15 266 VAL A N 1
ATOM 1585 C CA . VAL A 1 139 ? 17.582 41.334 5.201 1.00 24.81 266 VAL A CA 1
ATOM 1586 C C . VAL A 1 139 ? 17.127 40.877 3.823 1.00 28.50 266 VAL A C 1
ATOM 1587 O O . VAL A 1 139 ? 16.139 40.137 3.703 1.00 40.44 266 VAL A O 1
ATOM 1600 N N . LYS A 1 140 ? 17.845 41.310 2.793 1.00 32.25 267 LYS A N 1
ATOM 1601 C CA . LYS A 1 140 ? 17.614 40.873 1.426 1.00 42.73 267 LYS A CA 1
ATOM 1602 C C . LYS A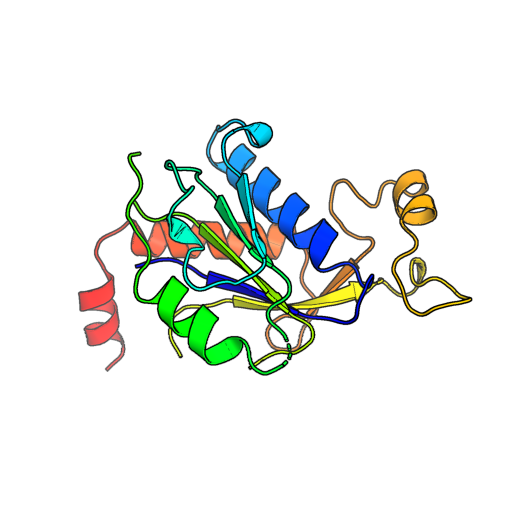 1 140 ? 18.955 40.766 0.710 1.00 38.84 267 LYS A C 1
ATOM 1603 O O . LYS A 1 140 ? 19.952 41.327 1.170 1.00 30.87 267 LYS A O 1
ATOM 1622 N N . PRO A 1 141 ? 18.998 40.057 -0.416 1.00 37.50 268 PRO A N 1
ATOM 1623 C CA . PRO A 1 141 ? 20.272 39.945 -1.142 1.00 41.31 268 PRO A CA 1
ATOM 1624 C C . PRO A 1 141 ? 20.694 41.287 -1.720 1.00 47.10 268 PRO A C 1
ATOM 1625 O O . PRO A 1 141 ? 19.865 42.078 -2.174 1.00 38.55 268 PRO A O 1
ATOM 1636 N N . ALA A 1 142 ? 21.997 41.557 -1.653 1.00 46.86 269 ALA A N 1
ATOM 1637 C CA . ALA A 1 142 ? 22.566 42.661 -2.411 1.00 42.33 269 ALA A CA 1
ATOM 1638 C C . ALA A 1 142 ? 22.331 42.415 -3.895 1.00 35.11 269 ALA A C 1
ATOM 1639 O O . ALA A 1 142 ? 22.403 41.276 -4.367 1.00 41.86 269 ALA A O 1
ATOM 1646 N N . SER A 1 143 ? 22.065 43.494 -4.635 1.00 43.75 270 SER A N 1
ATOM 1647 C CA . SER A 1 143 ? 21.642 43.353 -6.025 1.00 40.29 270 SER A CA 1
ATOM 1648 C C . SER A 1 143 ? 22.522 42.368 -6.777 1.00 42.25 270 SER A C 1
ATOM 1649 O O . SER A 1 143 ? 22.022 41.496 -7.498 1.00 45.46 270 SER A O 1
ATOM 1657 N N . PHE A 1 144 ? 23.841 42.479 -6.615 1.00 47.04 271 PHE A N 1
ATOM 1658 C CA . PHE A 1 144 ? 24.719 41.633 -7.411 1.00 39.02 271 PHE A CA 1
ATOM 1659 C C . PHE A 1 144 ? 24.523 40.167 -7.076 1.00 41.66 271 PHE A C 1
ATOM 1660 O O . PHE A 1 144 ? 24.813 39.301 -7.906 1.00 47.86 271 PHE A O 1
ATOM 1677 N N . PHE A 1 145 ? 24.027 39.867 -5.877 1.00 45.12 272 PHE A N 1
ATOM 1678 C CA . PHE A 1 145 ? 23.939 38.495 -5.398 1.00 47.89 272 PHE A CA 1
ATOM 1679 C C . PHE A 1 145 ? 22.513 37.964 -5.345 1.00 42.71 272 PHE A C 1
ATOM 1680 O O . PHE A 1 145 ? 22.294 36.850 -4.855 1.00 45.07 272 PHE A O 1
ATOM 1697 N N . LYS A 1 146 ? 21.543 38.726 -5.834 1.00 52.82 273 LYS A N 1
ATOM 1698 C CA . LYS A 1 146 ? 20.192 38.210 -6.006 1.00 55.92 273 LYS A CA 1
ATOM 1699 C C . LYS A 1 146 ? 20.173 37.201 -7.149 1.00 54.42 273 LYS A C 1
ATOM 1700 O O . LYS A 1 146 ? 20.566 37.520 -8.277 1.00 65.67 273 LYS A O 1
ATOM 1719 N N . ASN A 1 147 ? 19.745 35.980 -6.853 1.00 60.95 274 ASN A N 1
ATOM 1720 C CA . ASN A 1 147 ? 19.574 34.984 -7.899 1.00 62.69 274 ASN A CA 1
ATOM 1721 C C . ASN A 1 147 ? 18.718 35.569 -9.021 1.00 72.40 274 ASN A C 1
ATOM 1722 O O . ASN A 1 147 ? 17.775 36.324 -8.749 1.00 68.05 274 ASN A O 1
ATOM 1733 N N . PRO A 1 148 ? 19.024 35.280 -10.287 1.00 89.16 275 PRO A N 1
ATOM 1734 C CA . PRO A 1 148 ? 18.166 35.790 -11.367 1.00 85.64 275 PRO A CA 1
ATOM 1735 C C . PRO A 1 148 ? 16.859 35.020 -11.484 1.00 85.74 275 PRO A C 1
ATOM 1736 O O . PRO A 1 148 ? 15.804 35.603 -11.750 1.00 85.58 275 PRO A O 1
ATOM 1747 N N . HIS A 1 149 ? 16.921 33.703 -11.290 1.00 80.05 276 HIS A N 1
ATOM 1748 C CA . HIS A 1 149 ? 15.728 32.877 -11.449 1.00 82.62 276 HIS A CA 1
ATOM 1749 C C . HIS A 1 149 ? 14.710 33.175 -10.357 1.00 92.42 276 HIS A C 1
ATOM 1750 O O . HIS A 1 149 ? 13.527 33.400 -10.638 1.00 97.90 276 HIS A O 1
ATOM 1764 N N . ASN A 1 150 ? 15.154 33.173 -9.106 1.00 85.99 277 ASN A N 1
ATOM 1765 C CA . ASN A 1 150 ? 14.344 33.539 -7.958 1.00 73.11 277 ASN A CA 1
ATOM 1766 C C . ASN A 1 150 ? 15.029 34.693 -7.243 1.00 79.42 277 ASN A C 1
ATOM 1767 O O . ASN A 1 150 ? 16.220 34.940 -7.440 1.00 83.20 277 ASN A O 1
ATOM 1778 N N . ASP A 1 151 ? 14.270 35.420 -6.426 1.00 71.98 278 ASP A N 1
ATOM 1779 C CA . ASP A 1 151 ? 14.831 36.604 -5.786 1.00 65.91 278 ASP A CA 1
ATOM 1780 C C . ASP A 1 151 ? 15.513 36.226 -4.479 1.00 63.36 278 ASP A C 1
ATOM 1781 O O . ASP A 1 151 ? 15.478 36.989 -3.509 1.00 58.57 278 ASP A O 1
ATOM 1790 N N . MET A 1 152 ? 16.122 35.044 -4.442 1.00 58.77 279 MET A N 1
ATOM 1791 C CA . MET A 1 152 ? 16.807 34.546 -3.262 1.00 60.22 279 MET A CA 1
ATOM 1792 C C . MET A 1 152 ? 18.303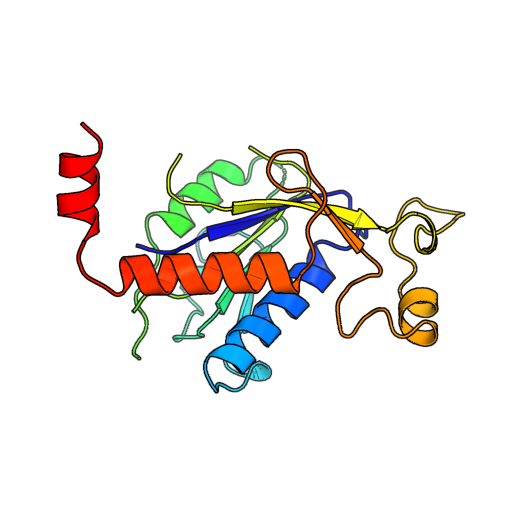 34.853 -3.342 1.00 56.11 279 MET A C 1
ATOM 1793 O O . MET A 1 152 ? 18.813 35.351 -4.348 1.00 53.32 279 MET A O 1
ATOM 1807 N N . LEU A 1 153 ? 19.022 34.523 -2.272 1.00 51.79 280 LEU A N 1
ATOM 1808 C CA . LEU A 1 153 ? 20.441 34.847 -2.168 1.00 47.54 280 LEU A CA 1
ATOM 1809 C C . LEU A 1 153 ? 21.290 33.795 -2.875 1.00 42.47 280 LEU A C 1
ATOM 1810 O O . LEU A 1 153 ? 21.160 32.595 -2.601 1.00 38.07 280 LEU A O 1
ATOM 1826 N N . ASN A 1 154 ? 22.193 34.257 -3.747 1.00 51.63 281 ASN A N 1
ATOM 1827 C CA . ASN A 1 154 ? 23.106 33.391 -4.498 1.00 42.84 281 ASN A CA 1
ATOM 1828 C C . ASN A 1 154 ? 24.327 33.135 -3.618 1.00 42.14 281 ASN A C 1
ATOM 1829 O O . ASN A 1 154 ? 25.293 33.903 -3.605 1.00 37.47 281 ASN A O 1
ATOM 1840 N N . VAL A 1 155 ? 24.270 32.039 -2.854 1.00 39.51 282 VAL A N 1
ATOM 1841 C CA . VAL A 1 155 ? 25.310 31.776 -1.862 1.00 43.63 282 VAL A CA 1
ATOM 1842 C C . VAL A 1 155 ? 26.592 31.307 -2.535 1.00 48.79 282 VAL A C 1
ATOM 1843 O O . VAL A 1 155 ? 27.695 31.592 -2.053 1.00 48.09 282 VAL A O 1
ATOM 1856 N N . ASN A 1 156 ? 26.478 30.576 -3.644 1.00 52.30 283 ASN A N 1
ATOM 1857 C CA . ASN A 1 156 ? 27.667 30.168 -4.382 1.00 52.61 283 ASN A CA 1
ATOM 1858 C C . ASN A 1 156 ? 28.449 31.384 -4.862 1.00 50.07 283 ASN A C 1
ATOM 1859 O O . ASN A 1 156 ? 29.671 31.457 -4.690 1.00 43.96 283 ASN A O 1
ATOM 1870 N N . LEU A 1 157 ? 27.751 32.358 -5.463 1.00 41.48 284 LEU A N 1
ATOM 1871 C CA . LEU A 1 157 ? 28.409 33.562 -5.969 1.00 40.54 284 LEU A CA 1
ATOM 1872 C C . LEU A 1 157 ? 29.004 34.390 -4.838 1.00 52.63 284 LEU A C 1
ATOM 1873 O O .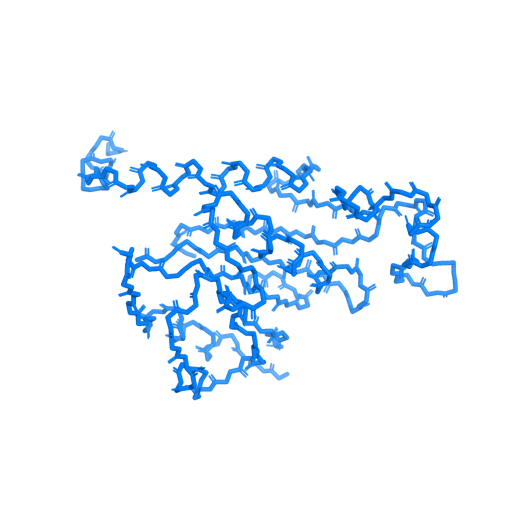 LEU A 1 157 ? 30.106 34.936 -4.970 1.00 45.03 284 LEU A O 1
ATOM 1889 N N . ALA A 1 158 ? 28.271 34.530 -3.731 1.00 46.99 285 ALA A N 1
ATOM 1890 C CA . ALA A 1 158 ? 28.816 35.216 -2.566 1.00 47.81 285 ALA A CA 1
ATOM 1891 C C . ALA A 1 158 ? 30.081 34.529 -2.065 1.00 42.90 285 ALA A C 1
ATOM 1892 O O . ALA A 1 158 ? 31.049 35.197 -1.687 1.00 39.09 285 ALA A O 1
ATOM 1899 N N . LYS A 1 159 ? 30.088 33.193 -2.051 1.00 44.08 286 LYS A N 1
ATOM 1900 C CA . LYS A 1 159 ? 31.280 32.446 -1.657 1.00 39.64 286 LYS A CA 1
ATOM 1901 C C . LYS A 1 159 ? 32.474 32.821 -2.528 1.00 42.97 286 LYS A C 1
ATOM 1902 O O . LYS A 1 159 ? 33.533 33.214 -2.024 1.00 45.90 286 LYS A O 1
ATOM 1921 N N . THR A 1 160 ? 32.323 32.701 -3.850 1.00 53.15 287 THR A N 1
ATOM 1922 C CA . THR A 1 160 ? 33.456 32.945 -4.737 1.00 49.74 287 THR A CA 1
ATOM 1923 C C . THR A 1 160 ? 33.885 34.405 -4.709 1.00 48.81 287 THR A C 1
ATOM 1924 O O . THR A 1 160 ? 35.043 34.715 -5.015 1.00 56.63 287 THR A O 1
ATOM 1935 N N . ASN A 1 161 ? 32.976 35.310 -4.348 1.00 48.22 288 ASN A N 1
ATOM 1936 C CA . ASN A 1 161 ? 33.275 36.733 -4.291 1.00 46.29 288 ASN A CA 1
ATOM 1937 C C . ASN A 1 161 ? 33.700 37.184 -2.900 1.00 48.83 288 ASN A C 1
ATOM 1938 O O . ASN A 1 161 ? 33.738 38.394 -2.638 1.00 39.86 288 ASN A O 1
ATOM 1949 N N . ASP A 1 162 ? 33.998 36.241 -2.003 1.00 46.49 289 ASP A N 1
ATOM 1950 C CA . ASP A 1 162 ? 34.505 36.561 -0.673 1.00 43.05 289 ASP A CA 1
ATOM 1951 C C . ASP A 1 162 ? 33.568 37.538 0.025 1.00 39.20 289 ASP A C 1
ATOM 1952 O O . ASP A 1 162 ? 33.996 38.486 0.684 1.00 49.37 289 ASP A O 1
ATOM 1961 N N . ALA A 1 163 ? 32.266 37.304 -0.130 1.00 46.30 290 ALA A N 1
ATOM 1962 C CA . ALA A 1 163 ? 31.241 38.164 0.446 1.00 38.03 290 ALA A CA 1
ATOM 1963 C C . ALA A 1 163 ? 30.496 37.493 1.591 1.00 40.76 290 ALA A C 1
ATOM 1964 O O . ALA A 1 163 ? 29.458 38.000 2.025 1.00 32.87 290 ALA A O 1
ATOM 1971 N N . ILE A 1 164 ? 30.985 36.357 2.075 1.00 42.90 291 ILE A N 1
ATOM 1972 C CA . ILE A 1 164 ? 30.371 35.682 3.214 1.00 32.55 291 ILE A CA 1
ATOM 1973 C C . ILE A 1 164 ? 30.989 36.146 4.527 1.00 43.24 291 ILE A C 1
ATOM 1974 O O . ILE A 1 164 ? 30.280 36.413 5.502 1.00 38.25 291 ILE A O 1
ATOM 1990 N N . LYS A 1 165 ? 32.320 36.252 4.560 1.00 33.23 292 LYS A N 1
ATOM 1991 C CA . LYS A 1 165 ? 33.040 36.638 5.769 1.00 44.39 292 LYS A CA 1
ATOM 1992 C C . LYS A 1 165 ? 32.414 37.856 6.439 1.00 35.26 292 LYS A C 1
ATOM 1993 O O . LYS A 1 165 ? 32.197 37.869 7.656 1.00 37.89 292 LYS A O 1
ATOM 2012 N N . ASP A 1 166 ? 32.109 38.890 5.660 1.00 36.37 293 ASP A N 1
ATOM 2013 C CA . ASP A 1 166 ? 31.508 40.107 6.185 1.00 35.87 293 ASP A CA 1
ATOM 2014 C C . ASP A 1 166 ? 30.038 40.245 5.818 1.00 37.53 293 ASP A C 1
ATOM 2015 O O . ASP A 1 166 ? 29.420 41.262 6.151 1.00 34.32 293 ASP A O 1
ATOM 2024 N N . MET A 1 167 ? 29.463 39.249 5.150 1.00 33.50 294 MET A N 1
ATOM 2025 C CA . MET A 1 167 ? 28.070 39.294 4.708 1.00 33.10 294 MET A CA 1
ATOM 2026 C C . MET A 1 167 ? 27.755 40.558 3.921 1.00 34.99 294 MET A C 1
ATOM 2027 O O . MET A 1 167 ? 26.652 41.105 4.023 1.00 33.79 294 MET A O 1
ATOM 2041 N N . SER A 1 168 ? 28.728 41.031 3.140 1.00 36.36 295 SER A N 1
ATOM 2042 C CA . SER A 1 168 ? 28.476 42.062 2.143 1.00 47.08 295 SER A CA 1
ATOM 2043 C C . SER A 1 168 ? 27.589 41.567 1.006 1.00 34.62 295 SER A C 1
ATOM 2044 O O . SER A 1 168 ? 27.134 42.381 0.198 1.00 34.37 295 SER A O 1
ATOM 2052 N N . CYS A 1 169 ? 27.346 40.259 0.912 1.00 37.02 296 CYS A N 1
ATOM 2053 C CA . CYS A 1 169 ? 26.433 39.735 -0.090 1.00 33.93 296 CYS A CA 1
ATOM 2054 C C . CYS A 1 169 ? 24.990 40.098 0.207 1.00 31.45 296 CYS A C 1
ATOM 2055 O O . CYS A 1 169 ? 24.115 39.791 -0.607 1.00 40.58 296 CYS A O 1
ATOM 2063 N N . VAL A 1 170 ? 24.730 40.755 1.335 1.00 37.51 297 VAL A N 1
ATOM 2064 C CA . VAL A 1 170 ? 23.382 40.957 1.847 1.00 32.23 297 VAL A CA 1
ATOM 2065 C C . VAL A 1 170 ? 23.205 42.437 2.127 1.00 31.52 297 VAL A C 1
ATOM 2066 O O . VAL A 1 170 ? 24.129 43.100 2.609 1.00 31.36 297 VAL A O 1
ATOM 2079 N N . ASP A 1 171 ? 22.014 42.946 1.847 1.00 37.22 298 ASP A N 1
ATOM 2080 C CA . ASP A 1 171 ? 21.629 44.276 2.288 1.00 39.27 298 ASP A CA 1
ATOM 2081 C C . ASP A 1 171 ? 20.947 44.172 3.649 1.00 39.06 298 ASP A C 1
ATOM 2082 O O . ASP A 1 171 ? 19.959 43.445 3.791 1.00 38.56 298 ASP A O 1
ATOM 2091 N N . LEU A 1 172 ? 21.482 44.876 4.650 1.00 31.65 299 LEU A N 1
ATOM 2092 C CA . LEU A 1 172 ? 20.829 45.026 5.950 1.00 35.33 299 LEU A CA 1
ATOM 2093 C C . LEU A 1 172 ? 20.254 46.433 6.057 1.00 43.62 299 LEU A C 1
ATOM 2094 O O . LEU A 1 172 ? 21.001 47.417 6.004 1.00 43.31 299 LEU A O 1
ATOM 2110 N N . ILE A 1 173 ? 18.937 46.528 6.241 1.00 48.02 300 ILE A N 1
ATOM 2111 C CA . ILE A 1 173 ? 18.235 47.807 6.239 1.00 38.53 300 ILE A CA 1
ATOM 2112 C C . ILE A 1 173 ? 17.635 48.017 7.621 1.00 31.59 300 ILE A C 1
ATOM 2113 O O . ILE A 1 173 ? 16.721 47.292 8.037 1.00 33.90 300 ILE A O 1
ATOM 2129 N N . MET A 1 174 ? 18.151 49.024 8.322 1.00 31.91 301 MET A N 1
ATOM 2130 C CA . MET A 1 174 ? 17.805 49.318 9.703 1.00 37.14 301 MET A CA 1
ATOM 2131 C C . MET A 1 174 ? 17.533 50.807 9.833 1.00 49.03 301 MET A C 1
ATOM 2132 O O . MET A 1 174 ? 18.374 51.631 9.462 1.00 46.71 301 MET A O 1
ATOM 2146 N N . ASP A 1 175 ? 16.355 51.139 10.352 1.00 57.58 302 ASP A N 1
ATOM 2147 C CA . ASP A 1 175 ? 15.914 52.522 10.493 1.00 64.11 302 ASP A CA 1
ATOM 2148 C C . ASP A 1 175 ? 16.103 53.295 9.190 1.00 54.91 302 ASP A C 1
ATOM 2149 O O . ASP A 1 175 ? 16.613 54.418 9.168 1.00 64.63 302 ASP A O 1
ATOM 2158 N N . GLY A 1 176 ? 15.702 52.666 8.087 1.00 52.52 303 GLY A N 1
ATOM 2159 C CA . GLY A 1 176 ? 15.598 53.332 6.811 1.00 54.91 303 GLY A CA 1
ATOM 2160 C C . GLY A 1 176 ? 16.834 53.275 5.941 1.00 57.76 303 GLY A C 1
ATOM 2161 O O . GLY A 1 176 ? 16.730 53.522 4.733 1.00 64.80 303 GLY A O 1
ATOM 2165 N N . HIS A 1 177 ? 17.994 52.956 6.506 1.00 54.27 304 HIS A N 1
ATOM 2166 C CA . HIS A 1 177 ? 19.246 53.039 5.776 1.00 56.75 304 HIS A CA 1
ATOM 2167 C C . HIS A 1 177 ? 19.994 51.715 5.816 1.00 54.96 304 HIS A C 1
ATOM 2168 O O . HIS A 1 177 ? 19.815 50.892 6.720 1.00 51.69 304 HIS A O 1
ATOM 2182 N N . ASN A 1 178 ? 20.850 51.539 4.812 1.00 45.98 305 ASN A N 1
ATOM 2183 C CA . ASN A 1 178 ? 21.698 50.362 4.721 1.00 46.03 305 ASN A CA 1
ATOM 2184 C C . ASN A 1 178 ? 22.743 50.372 5.830 1.00 45.44 305 ASN A C 1
ATOM 2185 O O . ASN A 1 178 ? 23.244 51.424 6.240 1.00 48.33 305 ASN A O 1
ATOM 2196 N N . VAL A 1 179 ? 23.068 49.181 6.324 1.00 42.63 306 VAL A N 1
ATOM 2197 C CA . VAL A 1 179 ? 24.015 49.038 7.420 1.00 32.77 306 VAL A CA 1
ATOM 2198 C C . VAL A 1 179 ? 24.783 47.741 7.205 1.00 39.63 306 VAL A C 1
ATOM 2199 O O . VAL A 1 179 ? 24.271 46.782 6.621 1.00 41.55 306 VAL A O 1
ATOM 2212 N N . SER A 1 180 ? 26.016 47.714 7.689 1.00 33.74 307 SER A N 1
ATOM 2213 C CA . SER A 1 180 ? 26.854 46.534 7.558 1.00 35.43 307 SER A CA 1
ATOM 2214 C C . SER A 1 180 ? 26.666 45.621 8.764 1.00 38.05 307 SER A C 1
ATOM 2215 O O . SER A 1 180 ? 26.218 46.048 9.831 1.00 31.21 307 SER A O 1
ATOM 2223 N N . LEU A 1 181 ? 27.022 44.346 8.578 1.00 35.59 308 LEU A N 1
ATOM 2224 C CA . LEU A 1 181 ? 26.953 43.391 9.681 1.00 36.78 308 LEU A CA 1
ATOM 2225 C C . LEU A 1 181 ? 27.793 43.855 10.864 1.00 32.49 308 LEU A C 1
ATOM 2226 O O . LEU A 1 181 ? 27.379 43.725 12.021 1.00 29.99 308 LEU A O 1
ATOM 2242 N N . MET A 1 182 ? 28.996 44.363 10.594 1.00 35.10 309 MET A N 1
ATOM 2243 C CA . MET A 1 182 ? 29.868 44.823 11.672 1.00 31.99 309 MET A CA 1
ATOM 2244 C C . MET A 1 182 ? 29.277 46.037 12.385 1.00 39.65 309 MET A C 1
ATOM 2245 O O . MET A 1 182 ? 29.377 46.150 13.613 1.00 34.32 309 MET A O 1
ATOM 2259 N N . ASP A 1 183 ? 28.651 46.952 11.636 1.00 33.35 310 ASP A N 1
ATOM 2260 C CA . ASP A 1 183 ? 27.930 48.058 12.264 1.00 35.65 310 ASP A CA 1
ATOM 2261 C C . ASP A 1 183 ? 26.871 47.541 13.228 1.00 32.97 310 ASP A C 1
ATOM 2262 O O . ASP A 1 183 ? 26.789 47.984 14.379 1.00 32.03 310 ASP A O 1
ATOM 2271 N N . LEU A 1 184 ? 26.029 46.617 12.757 1.00 39.57 311 LEU A N 1
ATOM 2272 C CA . LEU A 1 184 ? 24.993 46.036 13.606 1.00 30.48 311 LEU A CA 1
ATOM 2273 C C . LEU A 1 184 ? 25.597 45.393 14.843 1.00 30.39 311 LEU A C 1
ATOM 2274 O O . LEU A 1 184 ? 25.166 45.659 15.972 1.00 29.07 311 LEU A O 1
ATOM 2290 N N . LEU A 1 185 ? 26.585 44.519 14.644 1.00 34.17 312 LEU A N 1
ATOM 2291 C CA . LEU A 1 185 ? 27.283 43.918 15.774 1.00 29.64 312 LEU A CA 1
ATOM 2292 C C . LEU A 1 185 ? 27.761 44.990 16.740 1.00 32.88 312 LEU A C 1
ATOM 2293 O O . LEU A 1 185 ? 27.525 44.910 17.951 1.00 33.61 312 LEU A O 1
ATOM 2309 N N . SER A 1 186 ? 28.462 45.996 16.215 1.00 31.46 313 SER A N 1
ATOM 2310 C CA . SER A 1 186 ? 29.029 47.029 17.075 1.00 35.30 313 SER A CA 1
ATOM 2311 C C . SER A 1 186 ? 27.934 47.752 17.855 1.00 25.38 313 SER A C 1
ATOM 2312 O O . SER A 1 186 ? 28.091 48.024 19.053 1.00 33.52 313 SER A O 1
ATOM 2320 N N . SER A 1 187 ? 26.799 48.031 17.201 1.00 30.93 314 SER A N 1
ATOM 2321 C CA . SER A 1 187 ? 25.694 48.705 17.877 1.00 34.78 314 SER A CA 1
ATOM 2322 C C . SER A 1 187 ? 25.126 47.836 18.990 1.00 35.85 314 SER A C 1
ATOM 2323 O O . SER A 1 187 ? 24.977 48.296 20.125 1.00 35.44 314 SER A O 1
ATOM 2331 N N . LEU A 1 188 ? 24.884 46.557 18.709 1.00 36.69 315 LEU A N 1
ATOM 2332 C CA . LEU A 1 188 ? 24.376 45.659 19.738 1.00 36.61 315 LEU A CA 1
ATOM 2333 C C . LEU A 1 188 ? 25.334 45.579 20.924 1.00 25.31 315 LEU A C 1
ATOM 2334 O O . LEU A 1 188 ? 24.920 45.713 22.083 1.00 29.74 315 LEU A O 1
ATOM 2350 N N . VAL A 1 189 ? 26.629 45.384 20.646 1.00 35.67 316 VAL A N 1
ATOM 2351 C CA . VAL A 1 189 ? 27.610 45.220 21.718 1.00 33.49 316 VAL A CA 1
ATOM 2352 C C . VAL A 1 189 ? 27.691 46.478 22.563 1.00 38.69 316 VAL A C 1
ATOM 2353 O O . VAL A 1 189 ? 27.805 46.412 23.793 1.00 35.88 316 VAL A O 1
ATOM 2366 N N . MET A 1 190 ? 27.623 47.645 21.921 1.00 40.63 317 MET A N 1
ATOM 2367 C CA . MET A 1 190 ? 27.700 48.893 22.671 1.00 27.80 317 MET A CA 1
ATOM 2368 C C . MET A 1 190 ? 26.488 49.077 23.582 1.00 34.56 317 MET A C 1
ATOM 2369 O O . MET A 1 190 ? 26.647 49.399 24.765 1.00 40.70 317 MET A O 1
ATOM 2383 N N . THR A 1 191 ? 25.269 48.887 23.061 1.00 31.08 318 THR A N 1
ATOM 2384 C CA . THR A 1 191 ? 24.097 49.030 23.921 1.00 40.93 318 THR A CA 1
ATOM 2385 C C . THR A 1 191 ? 24.076 47.988 25.039 1.00 47.27 318 THR A C 1
ATOM 2386 O O . THR A 1 191 ? 23.419 48.207 26.063 1.00 46.85 318 THR A O 1
ATOM 2397 N N . VAL A 1 192 ? 24.770 46.861 24.870 1.00 49.92 319 VAL A N 1
ATOM 2398 C CA . VAL A 1 192 ? 24.940 45.926 25.977 1.00 47.40 319 VAL A CA 1
ATOM 2399 C C . VAL A 1 192 ? 25.894 46.515 27.009 1.00 46.54 319 VAL A C 1
ATOM 2400 O O . VAL A 1 192 ? 25.664 46.424 28.221 1.00 58.51 319 VAL A O 1
ATOM 2413 N N . GLU A 1 193 ? 26.989 47.120 26.537 1.00 46.55 320 GLU A N 1
ATOM 2414 C CA . GLU A 1 193 ? 27.927 47.770 27.445 1.00 52.39 320 GLU A CA 1
ATOM 2415 C C . GLU A 1 193 ? 27.251 48.915 28.183 1.00 56.05 320 GLU A C 1
ATOM 2416 O O . GLU A 1 193 ? 27.490 49.123 29.380 1.00 52.77 320 GLU A O 1
ATOM 2428 N N . ILE A 1 194 ? 26.392 49.663 27.483 1.00 53.78 321 ILE A N 1
ATOM 2429 C CA . ILE A 1 194 ? 25.618 50.711 28.142 1.00 59.24 321 ILE A CA 1
ATOM 2430 C C . ILE A 1 194 ? 24.789 50.118 29.274 1.00 59.72 321 ILE A C 1
ATOM 2431 O O . ILE A 1 194 ? 24.800 50.623 30.403 1.00 63.21 321 ILE A O 1
ATOM 2447 N N . ARG A 1 195 ? 24.056 49.036 28.989 1.00 62.29 322 ARG A N 1
ATOM 2448 C CA . ARG A 1 195 ? 23.262 48.364 30.014 1.00 62.30 322 ARG A CA 1
ATOM 2449 C C . ARG A 1 195 ? 24.121 47.557 30.982 1.00 63.82 322 ARG A C 1
ATOM 2450 O O . ARG A 1 195 ? 23.637 47.193 32.060 1.00 57.96 322 ARG A O 1
ATOM 2471 N N . LYS A 1 196 ? 25.378 47.268 30.634 1.00 71.45 323 LYS A N 1
ATOM 2472 C CA . LYS A 1 196 ? 26.269 46.632 31.601 1.00 76.53 323 LYS A CA 1
ATOM 2473 C C . LYS A 1 196 ? 26.430 47.512 32.836 1.00 68.50 323 LYS A C 1
ATOM 2474 O O . LYS A 1 196 ? 26.351 47.024 33.971 1.00 79.21 3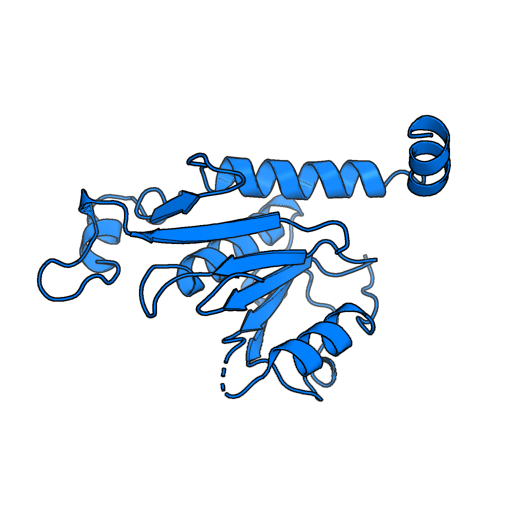23 LYS A O 1
ATOM 2493 N N . GLN A 1 197 ? 26.651 48.811 32.638 1.00 70.48 324 GLN A N 1
ATOM 2494 C CA . GLN A 1 197 ? 26.385 49.766 33.701 1.00 75.14 324 GLN A CA 1
ATOM 2495 C C . GLN A 1 197 ? 24.943 49.596 34.173 1.00 71.25 324 GLN A C 1
ATOM 2496 O O . GLN A 1 197 ? 24.083 49.106 33.442 1.00 77.34 324 GLN A O 1
ATOM 2510 N N . ASN A 1 198 ? 24.669 50.007 35.407 1.00 78.61 325 ASN A N 1
ATOM 2511 C CA . ASN A 1 198 ? 23.297 49.974 35.912 1.00 87.08 325 ASN A CA 1
ATOM 2512 C C . ASN A 1 198 ? 22.723 51.389 35.882 1.00 92.89 325 ASN A C 1
ATOM 2513 O O . ASN A 1 198 ? 22.536 52.059 36.897 1.00 96.47 325 ASN A O 1
ATOM 2524 N N . MET A 1 199 ? 22.448 51.832 34.651 1.00 85.21 326 MET A N 1
ATOM 2525 C CA . MET A 1 199 ? 22.014 53.193 34.384 1.00 85.78 326 MET A CA 1
ATOM 2526 C C . MET A 1 199 ? 20.548 53.312 34.004 1.00 74.38 326 MET A C 1
ATOM 2527 O O . MET A 1 199 ? 20.006 54.419 34.072 1.00 82.23 326 MET A O 1
ATOM 2541 N N . THR A 1 200 ? 19.914 52.222 33.562 1.00 88.43 327 THR A N 1
ATOM 2542 C CA . THR A 1 200 ? 18.597 52.325 32.937 1.00 91.79 327 THR A CA 1
ATOM 2543 C C . THR A 1 200 ? 17.629 53.153 33.774 1.00 78.98 327 THR A C 1
ATOM 2544 O O . THR A 1 200 ? 16.849 53.946 33.233 1.00 55.64 327 THR A O 1
ATOM 2555 N N . GLU A 1 201 ? 17.659 52.982 35.095 1.00 85.21 328 GLU A N 1
ATOM 2556 C CA . GLU A 1 201 ? 16.846 53.832 35.958 1.00 79.56 328 GLU A CA 1
ATOM 2557 C C . GLU A 1 201 ? 17.155 55.307 35.723 1.00 61.95 328 GLU A C 1
ATOM 2558 O O . GLU A 1 201 ? 16.251 56.110 35.472 1.00 48.87 328 GLU A O 1
ATOM 2570 N N . PHE A 1 202 ? 18.433 55.685 35.807 1.00 52.84 329 PHE A N 1
ATOM 2571 C CA . PHE A 1 202 ? 18.790 57.091 35.643 1.00 52.98 329 PHE A CA 1
ATOM 2572 C C . PHE A 1 202 ? 18.438 57.591 34.247 1.00 48.30 329 PHE A C 1
ATOM 2573 O O . PHE A 1 202 ? 17.977 58.726 34.083 1.00 42.66 329 PHE A O 1
ATOM 2590 N N . MET A 1 203 ? 18.667 56.765 33.223 1.00 40.47 330 MET A N 1
ATOM 2591 C CA . MET A 1 203 ? 18.389 57.192 31.856 1.00 41.20 330 MET A CA 1
ATOM 2592 C C . MET A 1 203 ? 16.911 57.505 31.675 1.00 52.01 330 MET A C 1
ATOM 2593 O O . MET A 1 203 ? 16.549 58.456 30.972 1.00 52.14 330 MET A O 1
ATOM 2607 N N . GLU A 1 204 ? 16.041 56.702 32.289 1.00 54.37 331 GLU A N 1
ATOM 2608 C CA . GLU A 1 204 ? 14.628 57.047 32.353 1.00 54.78 331 GLU A CA 1
ATOM 2609 C C . GLU A 1 204 ? 14.461 58.454 32.911 1.00 47.63 331 GLU A C 1
ATOM 2610 O O . GLU A 1 204 ? 13.852 59.326 32.281 1.00 57.09 331 GLU A O 1
ATOM 2622 N N . LEU A 1 205 ? 15.027 58.689 34.100 1.00 45.55 332 LEU A N 1
ATOM 2623 C CA . LEU A 1 205 ? 14.979 60.010 34.717 1.00 54.90 332 LEU A CA 1
ATOM 2624 C C . LEU A 1 205 ? 15.540 61.081 33.787 1.00 55.29 332 LEU A C 1
ATOM 2625 O O . LEU A 1 205 ? 14.866 62.072 33.489 1.00 61.52 332 LEU A O 1
ATOM 2641 N N . TRP A 1 206 ? 16.775 60.893 33.312 1.00 44.73 333 TRP A N 1
ATOM 2642 C CA . TRP A 1 206 ? 17.391 61.877 32.429 1.00 42.55 333 TRP A CA 1
ATOM 2643 C C . TRP A 1 206 ? 16.579 62.112 31.162 1.00 40.10 333 TRP A C 1
ATOM 2644 O O . TRP A 1 206 ? 16.728 63.164 30.532 1.00 48.25 333 TRP A O 1
ATOM 2665 N N . SER A 1 207 ? 15.729 61.165 30.773 1.00 55.67 334 SER A N 1
ATOM 2666 C CA . SER A 1 207 ? 14.977 61.293 29.533 1.00 54.04 334 SER A CA 1
ATOM 2667 C C . SER A 1 207 ? 13.676 62.064 29.700 1.00 58.09 334 SER A C 1
ATOM 2668 O O . SER A 1 207 ? 13.102 62.504 28.698 1.00 61.71 334 SER A O 1
ATOM 2676 N N . GLN A 1 208 ? 13.198 62.235 30.927 1.00 56.04 335 GLN A N 1
ATOM 2677 C CA . GLN A 1 208 ? 12.017 63.054 31.181 1.00 59.32 335 GLN A CA 1
ATOM 2678 C C . GLN A 1 208 ? 12.355 64.519 30.916 1.00 56.43 335 GLN A C 1
ATOM 2679 O O . GLN A 1 208 ? 11.680 65.194 30.140 1.00 64.85 335 GLN A O 1
#

Solvent-accessible surface area: 10474 Å² total; per-residue (Å²): 135,17,9,13,1,16,0,45,7,136,195,32,2,5,10,60,77,0,1,75,19,0,0,44,46,0,0,150,93,71,67,47,82,37,162,156,20,34,14,64,77,92,20,35,99,86,2,35,120,42,29,91,26,32,10,0,0,0,0,27,96,6,38,147,172,33,135,85,44,14,24,128,6,33,83,50,13,47,97,42,174,160,88,26,1,14,1,1,0,1,6,62,184,37,137,179,185,81,61,21,87,0,52,1,94,14,15,104,129,20,96,28,112,178,70,79,77,12,35,55,107,55,0,133,111,72,97,3,64,150,72,5,62,0,10,33,2,46,20,128,75,105,98,25,56,2,89,77,1,13,61,50,2,18,101,35,30,86,63,74,141,82,148,64,71,133,105,77,123,113,173,94,178

B-factor: mean 59.62, std 24.67, range [19.89, 174.42]

Foldseek 3Di:
DEEEEEEAAAPQFCSVLLLLLLQVVLQVVVVHDSVQQEAEDEQDLCSCVPDDARQEYEHEACEVPNVVSVVVCVVPPAAHPVGGHHYYYYYHDDDDDRYWYKYKGFDPVQQDPVHRHGNVVVCVVVVCSNFVVRMFIATPHDTDTSVRVSVVNVVVVVVVVPVCPVVVVVVVD

InterPro domains:
  IPR000605 Helicase, superfamily 3, single-stranded DNA/RNA virus [PF00910] (1226-1328)
  IPR001205 RNA-directed RNA polymerase, C-terminal domain [PF00680] (1782-2197)
  IPR001676 Picornavirus capsid [PF00073] (53-214)
  IPR001676 Picornavirus capsid [PF00073] (334-434)
  IPR004004 Helicase/polymerase/peptidase polyprotein, Calicivirus-type [PR00918] (1220-1240)
  IPR004004 Helicase/polymerase/peptidase polyprotein, Calicivirus-type [PR00918] (1299-1318)
  IPR004004 Helicase/polymerase/peptidase polyprotein, Calicivirus-type [PR00918] (1979-1994)
  IPR004004 Helicase/polymerase/peptidase polyprotein, Calicivirus-type [PR00918] (2080-2091)
  IPR007094 RNA-directed RNA polymerase, catalytic domain [PS50507] (1976-2097)
  IPR009003 Peptidase S1, PA clan [SSF50494] (1523-1733)
  IPR014759 Helicase, superfamily 3, single-stranded RNA virus [PS51218] (1204-1366)
  IPR024354 Hepatitis A virus, protein VP1-2A [PF12944] (549-716)
  IPR029053 Viral coat protein subunit [G3DSA:2.60.120.20] (24-245)
  IPR029053 Viral coat protein subunit [G3DSA:2.60.120.20] (246-491)
  IPR029053 Viral coat protein subunit [G3DSA:2.60.120.20] (492-769)
  IPR033703 Picornavirus/Calicivirus coat protein [cd00205] (83-243)
  IPR033703 Picornavirus/Calicivirus coat protein [cd00205] (300-481)
  IPR043128 Reverse transcriptase/Diguanylate cyclase domain [G3DSA:3.30.70.270] (2008-2132)
  IPR043502 DNA/RNA polymerase superfamily [SSF56672] (1738-2220)
  IPR044067 Picornavirales 3C/3C-like protease domain [PS51874] (1514-1728)

Organism: Human hepatitis A virus genotype IB (isolate HM175) (NCBI:txid12098)

Radius of gyration: 16.4 Å; Cα contacts (8 Å, |Δi|>4): 298; chains: 1; bounding box: 36×40×47 Å

GO terms:
  GO:0044658 symbiont-mediated pore formation in host plasma membrane (P, IDA)
  GO:0019030 icosahedral viral capsid (C, IDA)
  GO:0004197 cysteine-type endopeptidase activity (F, IDA)
  GO:0003968 RNA-directed RNA polymerase activity (F, IDA)
  GO:0019068 virion assembly (P, IDA)
  GO:0033644 host cell membrane (C, EXP)
  GO:0044193 host cell mitochondrial outer membrane (C, EXP)
  GO:0034062 5'-3' RNA polymerase activity (F, EXP)
  GO:0004197 cysteine-type endopeptidase activity (F, EXP)
  GO:0039722 symbiont-mediated suppression of host toll-like receptor signaling pathway (P, IDA)

Secondary structure (DSSP, 8-state):
---EEEEE-STTSSHHHHHHHHHHHHHHHTT--GGGSEEEEES-TTTTTT----SEEEEEEE----HHHHHHHHHT---------EEEEEESS----SEEEEEEEE-GGGB-SSSSSB-HHHHHHTT-STT-TTEEEEETTEEE-HHHHHHHHHHHHHHHHSS-HHHHHHHH-

Sequence (173 aa):
EPVVCYLYGKRGGGKSLTSIALATKICKHYGVEPEKNIYTKPVASDYWDGYSGQLVCIIDDIGDEDWSDFCQLVSGCPMRLNSSPFIIATSNWSNRRLHFKVEVKPASFFKNPHNDMLNVNLAKTNDAIKDMSCVDLIMDGHNVSLMDLLSSLVMTVEIRKQNMTEFMELWSQ

Nearest PDB structures (foldseek):
  7xt3-assembly1_A  TM=1.006E+00  e=1.489E-39  Hepatovirus A
  7e6v-assembly2_B  TM=7.577E-01  e=3.453E-11  Foot-and-mouth disease virus SAT 2
  7e6v-assembly1_A  TM=7.472E-01  e=2.863E-10  Foot-and-mouth disease virus SAT 2
  5grb-assembly1_C  TM=7.218E-01  e=7.525E-09  Enterovirus
  1tue-assembly3_F  TM=5.572E-01  e=2.962E-03  human papillomavirus 18